Protein AF-A0A1Q7KUA2-F1 (afdb_monomer_lite)

Radius of gyration: 34.04 Å; chains: 1; bounding box: 31×43×123 Å

Structure (mmCIF, N/CA/C/O backbone):
data_AF-A0A1Q7KUA2-F1
#
_entry.id   AF-A0A1Q7KUA2-F1
#
loop_
_atom_site.group_PDB
_atom_site.id
_atom_site.type_symbol
_atom_site.label_atom_id
_atom_site.label_alt_id
_atom_site.label_comp_id
_atom_site.label_asym_id
_atom_site.label_entity_id
_atom_site.label_seq_id
_atom_site.pdbx_PDB_ins_code
_atom_site.Cartn_x
_atom_site.Cartn_y
_atom_site.Cartn_z
_atom_site.occupancy
_atom_site.B_iso_or_equiv
_atom_site.auth_seq_id
_atom_site.auth_comp_id
_atom_site.auth_asym_id
_atom_site.auth_atom_id
_atom_site.pdbx_PDB_model_num
ATOM 1 N N . MET A 1 1 ? -9.555 29.679 -96.462 1.00 32.88 1 MET A N 1
ATOM 2 C CA . MET A 1 1 ? -10.951 29.290 -96.174 1.00 32.88 1 MET A CA 1
ATOM 3 C C . MET A 1 1 ? -10.983 28.761 -94.745 1.00 32.88 1 MET A C 1
ATOM 5 O O . MET A 1 1 ? -10.338 27.755 -94.524 1.00 32.88 1 MET A O 1
ATOM 9 N N . ASN A 1 2 ? -11.616 29.516 -93.827 1.00 30.64 2 ASN A N 1
ATOM 10 C CA . ASN A 1 2 ? -12.028 29.231 -92.429 1.00 30.64 2 ASN A CA 1
ATOM 11 C C . ASN A 1 2 ? -11.059 28.443 -91.508 1.00 30.64 2 ASN A C 1
ATOM 13 O O . ASN A 1 2 ? -10.634 27.355 -91.842 1.00 30.64 2 ASN A O 1
ATOM 17 N N . ARG A 1 3 ? -10.742 28.842 -90.272 1.00 33.19 3 ARG A N 1
ATOM 18 C CA . ARG A 1 3 ? -11.455 29.671 -89.287 1.00 33.19 3 ARG A CA 1
ATOM 19 C C . ARG A 1 3 ? -10.451 30.063 -88.190 1.00 33.19 3 ARG A C 1
ATOM 21 O O . ARG A 1 3 ? -9.680 29.221 -87.743 1.00 33.19 3 ARG A O 1
ATOM 28 N N . VAL A 1 4 ? -10.510 31.311 -87.737 1.00 46.19 4 VAL A N 1
ATOM 29 C CA . VAL A 1 4 ? -9.899 31.763 -86.479 1.00 46.19 4 VAL A CA 1
ATOM 30 C C . VAL A 1 4 ? -10.740 31.220 -85.323 1.00 46.19 4 VAL A C 1
ATOM 32 O O . VAL A 1 4 ? -11.956 31.416 -85.327 1.00 46.19 4 VAL A O 1
ATOM 35 N N . ILE A 1 5 ? -10.114 30.576 -84.335 1.00 44.34 5 ILE A N 1
ATOM 36 C CA . ILE A 1 5 ? -10.684 30.421 -82.993 1.00 44.34 5 ILE A CA 1
ATOM 37 C C . ILE A 1 5 ? -9.627 30.853 -81.977 1.00 44.34 5 ILE A C 1
ATOM 39 O O . ILE A 1 5 ? -8.623 30.184 -81.771 1.00 44.34 5 ILE A O 1
ATOM 43 N N . ASN A 1 6 ? -9.892 32.044 -81.443 1.00 40.44 6 ASN A N 1
ATOM 44 C CA . ASN A 1 6 ? -9.620 32.562 -80.109 1.00 40.44 6 ASN A CA 1
ATOM 45 C C . ASN A 1 6 ? -8.627 31.833 -79.199 1.00 40.44 6 ASN A C 1
ATOM 47 O O . ASN A 1 6 ? -8.836 30.687 -78.817 1.00 40.44 6 ASN A O 1
ATOM 51 N N . GLY A 1 7 ? -7.757 32.658 -78.617 1.00 43.19 7 GLY A N 1
ATOM 52 C CA . GLY A 1 7 ? -7.596 32.653 -77.167 1.00 43.19 7 GLY A CA 1
ATOM 53 C C . GLY A 1 7 ? -6.201 32.275 -76.710 1.00 43.19 7 GLY A C 1
ATOM 54 O O . GLY A 1 7 ? -5.918 31.109 -76.491 1.00 43.19 7 GLY A O 1
ATOM 55 N N . ASN A 1 8 ? -5.360 33.299 -76.569 1.00 43.38 8 ASN A N 1
ATOM 56 C CA . ASN A 1 8 ? -4.251 33.451 -75.626 1.00 43.38 8 ASN A CA 1
ATOM 57 C C . ASN A 1 8 ? -3.787 32.179 -74.898 1.00 43.38 8 ASN A C 1
ATOM 59 O O . ASN A 1 8 ? -4.513 31.678 -74.048 1.00 43.38 8 ASN A O 1
ATOM 63 N N . THR A 1 9 ? -2.535 31.765 -75.115 1.00 38.00 9 THR A N 1
ATOM 64 C CA . THR A 1 9 ? -1.480 31.669 -74.078 1.00 38.00 9 THR A CA 1
ATOM 65 C C . THR A 1 9 ? -0.169 31.306 -74.782 1.00 38.00 9 THR A C 1
ATOM 67 O O . THR A 1 9 ? 0.005 30.185 -75.253 1.00 38.00 9 THR A O 1
ATOM 70 N N . PHE A 1 10 ? 0.748 32.268 -74.901 1.00 38.38 10 PHE A N 1
ATOM 71 C CA . PHE A 1 10 ? 2.125 31.996 -75.315 1.00 38.38 10 PHE A CA 1
ATOM 72 C C . PHE A 1 10 ? 2.897 31.478 -74.096 1.00 38.38 10 PHE A C 1
ATOM 74 O O . PHE A 1 10 ? 2.968 32.144 -73.065 1.00 38.38 10 PHE A O 1
ATOM 81 N N . TYR A 1 11 ? 3.422 30.264 -74.231 1.00 46.38 11 TYR A N 1
ATOM 82 C CA . TYR A 1 11 ? 4.224 29.537 -73.254 1.00 46.38 11 TYR A CA 1
ATOM 83 C C . TYR A 1 11 ? 5.623 30.137 -73.151 1.00 46.38 11 TYR A C 1
ATOM 85 O O . TYR A 1 11 ? 6.283 30.249 -74.179 1.00 46.38 11 TYR A O 1
ATOM 93 N N . LEU A 1 12 ? 6.110 30.426 -71.941 1.00 40.31 12 LEU A N 1
ATOM 94 C CA . LEU A 1 12 ? 7.545 30.546 -71.675 1.00 40.31 12 LEU A CA 1
ATOM 95 C C . LEU A 1 12 ? 7.859 30.147 -70.224 1.00 40.31 12 LEU A C 1
ATOM 97 O O . LEU A 1 12 ? 7.335 30.746 -69.289 1.00 40.31 12 LEU A O 1
ATOM 101 N N . ASN A 1 13 ? 8.781 29.186 -70.105 1.00 39.72 13 ASN A N 1
ATOM 102 C CA . ASN A 1 13 ? 9.446 28.651 -68.908 1.00 39.72 13 ASN A CA 1
ATOM 103 C C . ASN A 1 13 ? 8.565 27.826 -67.955 1.00 39.72 13 ASN A C 1
ATOM 105 O O . ASN A 1 13 ? 7.483 28.236 -67.573 1.00 39.72 13 ASN A O 1
ATOM 109 N N . SER A 1 14 ? 8.961 26.641 -67.507 1.00 47.09 14 SER A N 1
ATOM 110 C CA . SER A 1 14 ? 10.284 26.021 -67.392 1.00 47.09 14 SER A CA 1
ATOM 111 C C . SER A 1 14 ? 10.135 24.500 -67.482 1.00 47.09 14 SER A C 1
ATOM 113 O O . SER A 1 14 ? 9.082 23.961 -67.145 1.00 47.09 14 SER A O 1
ATOM 115 N N . GLU A 1 15 ? 11.190 23.815 -67.907 1.00 53.16 15 GLU A N 1
ATOM 116 C CA . GLU A 1 15 ? 11.318 22.358 -67.857 1.00 53.16 15 GLU A CA 1
ATOM 117 C C . GLU A 1 15 ? 10.855 21.795 -66.501 1.00 53.16 15 GLU A C 1
ATOM 119 O O . GLU A 1 15 ? 11.402 22.138 -65.455 1.00 53.16 15 GLU A O 1
ATOM 124 N N . ILE A 1 16 ? 9.851 20.917 -66.520 1.00 50.53 16 ILE A N 1
ATOM 125 C CA . ILE A 1 16 ? 9.556 20.006 -65.412 1.00 50.53 16 ILE A CA 1
ATOM 126 C C . ILE A 1 16 ? 9.466 18.601 -66.015 1.00 50.53 16 ILE A C 1
ATOM 128 O O . ILE A 1 16 ? 8.478 18.296 -66.690 1.00 50.53 16 ILE A O 1
ATOM 132 N N . PRO A 1 17 ? 10.467 17.730 -65.803 1.00 41.97 17 PRO A N 1
ATOM 133 C CA . PRO A 1 17 ? 10.286 16.300 -65.989 1.00 41.97 17 PRO A CA 1
ATOM 134 C C . PRO A 1 17 ? 9.292 15.782 -64.941 1.00 41.97 17 PRO A C 1
ATOM 136 O O . PRO A 1 17 ? 9.422 16.065 -63.750 1.00 41.97 17 PRO A O 1
ATOM 139 N N . ARG A 1 18 ? 8.285 15.032 -65.397 1.00 55.66 18 ARG A N 1
ATOM 140 C CA . ARG A 1 18 ? 7.414 14.206 -64.553 1.00 55.66 18 ARG A CA 1
ATOM 141 C C . ARG A 1 18 ? 8.141 12.917 -64.178 1.00 55.66 18 ARG A C 1
ATOM 143 O O . ARG A 1 18 ? 8.529 12.202 -65.087 1.00 55.66 18 ARG A O 1
ATOM 150 N N . GLU A 1 19 ? 8.226 12.631 -62.886 1.00 44.75 19 GLU A N 1
ATOM 151 C CA . GLU A 1 19 ? 8.216 11.314 -62.210 1.00 44.75 19 GLU A CA 1
ATOM 152 C C . GLU A 1 19 ? 8.702 11.591 -60.778 1.00 44.75 19 GLU A C 1
ATOM 154 O O . GLU A 1 19 ? 9.658 12.332 -60.591 1.00 44.75 19 GLU A O 1
ATOM 159 N N . SER A 1 20 ? 8.085 11.132 -59.700 1.00 45.88 20 SER A N 1
ATOM 160 C CA . SER A 1 20 ? 7.277 9.938 -59.507 1.00 45.88 20 SER A CA 1
ATOM 161 C C . SER A 1 20 ? 6.376 10.156 -58.288 1.00 45.88 20 SER A C 1
ATOM 163 O O . SER A 1 20 ? 6.837 10.578 -57.222 1.00 45.88 20 SER A O 1
ATOM 165 N N . ASP A 1 21 ? 5.091 9.855 -58.457 1.00 53.44 21 ASP A N 1
ATOM 166 C CA . ASP A 1 21 ? 4.186 9.517 -57.365 1.00 53.44 21 ASP A CA 1
ATOM 167 C C . ASP A 1 21 ? 4.754 8.298 -56.637 1.00 53.44 21 ASP A C 1
ATOM 169 O O . ASP A 1 21 ? 4.452 7.195 -57.043 1.00 53.44 21 ASP A O 1
ATOM 173 N N . ASP A 1 22 ? 5.600 8.469 -55.624 1.00 53.19 22 ASP A N 1
ATOM 174 C CA . ASP A 1 22 ? 6.048 7.370 -54.758 1.00 53.19 22 ASP A CA 1
ATOM 175 C C . ASP A 1 22 ? 6.770 7.952 -53.547 1.00 53.19 22 ASP A C 1
ATOM 177 O O . ASP A 1 22 ? 7.990 8.013 -53.520 1.00 53.19 22 ASP A O 1
ATOM 181 N N . ASN A 1 23 ? 6.030 8.428 -52.547 1.00 49.66 23 ASN A N 1
ATOM 182 C CA . ASN A 1 23 ? 6.505 8.458 -51.158 1.00 49.66 23 ASN A CA 1
ATOM 183 C C . ASN A 1 23 ? 5.301 8.504 -50.217 1.00 49.66 23 ASN A C 1
ATOM 185 O O . ASN A 1 23 ? 5.147 9.384 -49.372 1.00 49.66 23 ASN A O 1
ATOM 189 N N . LEU A 1 24 ? 4.431 7.511 -50.375 1.00 54.00 24 LEU A N 1
ATOM 190 C CA . LEU A 1 24 ? 3.456 7.140 -49.362 1.00 54.00 24 LEU A CA 1
ATOM 191 C C . LEU A 1 24 ? 4.048 5.998 -48.525 1.00 54.00 24 LEU A C 1
ATOM 193 O O . LEU A 1 24 ? 3.412 4.969 -48.340 1.00 54.00 24 LEU A O 1
ATOM 197 N N . ASP A 1 25 ? 5.270 6.164 -47.999 1.00 50.88 25 ASP A N 1
ATOM 198 C CA . ASP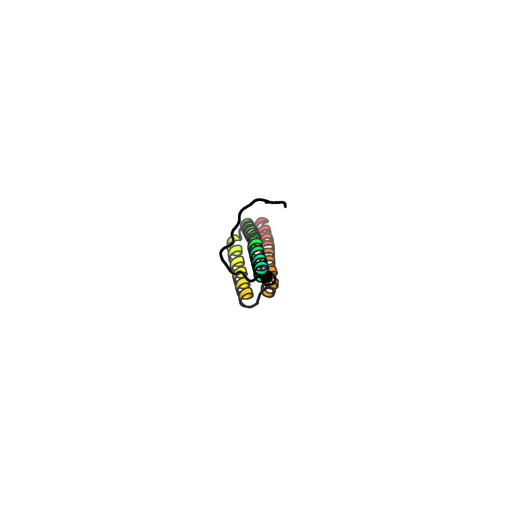 A 1 25 ? 5.760 5.268 -46.946 1.00 50.88 25 ASP A CA 1
ATOM 199 C C . ASP A 1 25 ? 5.325 5.790 -45.569 1.00 50.88 25 ASP A C 1
ATOM 201 O O . ASP A 1 25 ? 6.107 6.239 -44.733 1.00 50.88 25 ASP A O 1
ATOM 205 N N . SER A 1 26 ? 4.014 5.717 -45.339 1.00 47.47 26 SER A N 1
ATOM 206 C CA . SER A 1 26 ? 3.412 5.810 -44.006 1.00 47.47 26 SER A CA 1
ATOM 207 C C . SER A 1 26 ? 3.488 4.465 -43.254 1.00 47.47 26 SER A C 1
ATOM 209 O O . SER A 1 26 ? 2.777 4.273 -42.264 1.00 47.47 26 SER A O 1
ATOM 211 N N . SER A 1 27 ? 4.310 3.502 -43.695 1.00 52.47 27 SER A N 1
ATOM 212 C CA . SER A 1 27 ? 4.363 2.163 -43.089 1.00 52.47 27 SER A CA 1
ATOM 213 C C . SER A 1 27 ? 5.352 2.043 -41.921 1.00 52.47 27 SER A C 1
ATOM 215 O O . SER A 1 27 ? 5.310 1.061 -41.179 1.00 52.47 27 SER A O 1
ATOM 217 N N . ASN A 1 28 ? 6.164 3.075 -41.657 1.00 54.12 28 ASN A N 1
ATOM 218 C CA . ASN A 1 28 ? 7.141 3.073 -40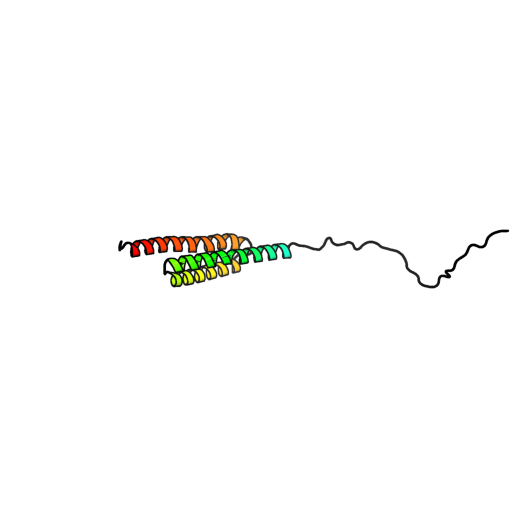.560 1.00 54.12 28 ASN A CA 1
ATOM 219 C C . ASN A 1 28 ? 6.743 3.877 -39.312 1.00 54.12 28 ASN A C 1
ATOM 221 O O . ASN A 1 28 ? 7.586 4.161 -38.458 1.00 54.12 28 ASN A O 1
ATOM 225 N N . MET A 1 29 ? 5.459 4.189 -39.111 1.00 51.34 29 MET A N 1
ATOM 226 C CA . MET A 1 29 ? 5.008 4.714 -37.818 1.00 51.34 29 MET A CA 1
ATOM 227 C C . MET A 1 29 ? 4.807 3.556 -36.835 1.00 51.34 29 MET A C 1
ATOM 229 O O . MET A 1 29 ? 3.696 3.104 -36.587 1.00 51.34 29 MET A O 1
ATOM 233 N N . LYS A 1 30 ? 5.916 3.036 -36.302 1.00 57.69 30 LYS A N 1
ATOM 234 C CA . LYS A 1 30 ? 5.961 1.973 -35.288 1.00 57.69 30 LYS A CA 1
ATOM 235 C C . LYS A 1 30 ? 5.208 2.452 -34.025 1.00 57.69 30 LYS A C 1
ATOM 237 O O . LYS A 1 30 ? 5.783 3.199 -33.238 1.00 57.69 30 LYS A O 1
ATOM 242 N N . PRO A 1 31 ? 3.959 2.028 -33.739 1.00 52.25 31 PRO A N 1
ATOM 243 C CA . PRO A 1 31 ? 3.178 2.572 -32.626 1.00 52.25 31 PRO A CA 1
ATOM 244 C C . PRO A 1 31 ? 3.314 1.700 -31.368 1.00 52.25 31 PRO A C 1
ATOM 246 O O . PRO A 1 31 ? 2.388 1.587 -30.565 1.00 52.25 31 PRO A O 1
ATOM 249 N N . LYS A 1 32 ? 4.450 1.009 -31.197 1.00 56.09 32 LYS A N 1
ATOM 250 C CA . LYS A 1 32 ? 4.640 0.091 -30.062 1.00 56.09 32 LYS A CA 1
ATOM 251 C C . LYS A 1 32 ? 4.971 0.834 -28.763 1.00 56.09 32 LYS A C 1
ATOM 253 O O . LYS A 1 32 ? 4.462 0.442 -27.713 1.00 56.09 32 LYS A O 1
ATOM 258 N N . ASP A 1 33 ? 5.715 1.935 -28.837 1.00 59.75 33 ASP A N 1
ATOM 259 C CA . ASP A 1 33 ? 6.186 2.651 -27.643 1.00 59.75 33 ASP A CA 1
ATOM 260 C C . ASP A 1 33 ? 5.109 3.549 -27.019 1.00 59.75 33 ASP A C 1
ATOM 262 O O . ASP A 1 33 ? 4.973 3.610 -25.793 1.00 59.75 33 ASP A O 1
ATOM 266 N N . SER A 1 34 ? 4.266 4.185 -27.840 1.00 61.47 34 SER A N 1
ATOM 267 C CA . SER A 1 34 ? 3.161 5.023 -27.352 1.00 61.47 34 SER A CA 1
ATOM 268 C C . SER A 1 34 ? 2.107 4.196 -26.614 1.00 61.47 34 SER A C 1
ATOM 270 O O . SER A 1 34 ? 1.657 4.578 -25.533 1.00 61.47 34 SER A O 1
ATOM 272 N N . LYS A 1 35 ? 1.772 3.012 -27.141 1.00 62.56 35 LYS A N 1
ATOM 273 C CA . LYS A 1 35 ? 0.794 2.103 -26.531 1.00 62.56 35 LYS A CA 1
ATOM 274 C C . LYS A 1 35 ? 1.297 1.533 -25.203 1.00 62.56 35 LYS A C 1
ATOM 276 O O . LYS A 1 35 ? 0.534 1.451 -24.244 1.00 62.56 35 LYS A O 1
ATOM 281 N N . GLN A 1 36 ? 2.581 1.180 -25.119 1.00 64.81 36 GLN A N 1
ATOM 282 C CA . GLN A 1 36 ? 3.182 0.681 -23.881 1.00 64.81 36 GLN A CA 1
ATOM 283 C C . GLN A 1 36 ? 3.270 1.771 -22.804 1.00 64.81 36 GLN A C 1
ATOM 285 O O . GLN A 1 36 ? 2.977 1.506 -21.639 1.00 64.81 36 GLN A O 1
ATOM 290 N N . THR A 1 37 ? 3.624 2.997 -23.191 1.00 69.00 37 THR A N 1
ATOM 291 C CA . THR A 1 37 ? 3.691 4.146 -22.275 1.00 69.00 37 THR A CA 1
ATOM 292 C C . THR A 1 37 ? 2.304 4.502 -21.741 1.00 69.00 37 THR A C 1
ATOM 294 O O . THR A 1 37 ? 2.130 4.663 -20.538 1.00 69.00 37 THR A O 1
ATOM 297 N N . PHE A 1 38 ? 1.288 4.503 -22.606 1.00 73.81 38 PHE A N 1
ATOM 298 C CA . PHE A 1 38 ? -0.099 4.759 -22.224 1.00 73.81 38 PHE A CA 1
ATOM 299 C C . PHE A 1 38 ? -0.640 3.736 -21.213 1.00 73.81 38 PHE A C 1
ATOM 301 O O . PHE A 1 38 ? -1.216 4.119 -20.196 1.00 73.81 38 PHE A O 1
ATOM 308 N N 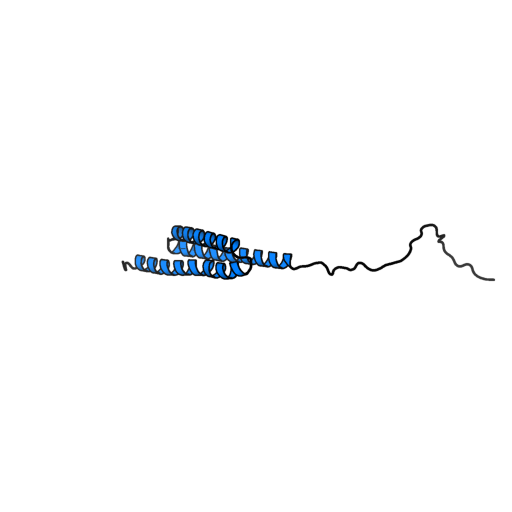. LEU A 1 39 ? -0.393 2.439 -21.441 1.00 71.50 39 LEU A N 1
ATOM 309 C CA . LEU A 1 39 ? -0.801 1.378 -20.512 1.00 71.50 39 LEU A CA 1
ATOM 310 C C . LEU A 1 39 ? -0.095 1.491 -19.153 1.00 71.50 39 LEU A C 1
ATOM 312 O O . LEU A 1 39 ? -0.723 1.278 -18.117 1.00 71.50 39 LEU A O 1
ATOM 316 N N . ARG A 1 40 ? 1.194 1.858 -19.136 1.00 68.88 40 ARG A N 1
ATOM 317 C CA . ARG A 1 40 ? 1.935 2.105 -17.887 1.00 68.88 40 ARG A CA 1
ATOM 318 C C . ARG A 1 40 ? 1.347 3.283 -17.111 1.00 68.88 40 ARG A C 1
ATOM 320 O O . ARG A 1 40 ? 1.106 3.150 -15.916 1.00 68.88 40 ARG A O 1
ATOM 327 N N . THR A 1 41 ? 1.064 4.400 -17.781 1.00 72.44 41 THR A N 1
ATOM 328 C CA . THR A 1 41 ? 0.481 5.592 -17.146 1.00 72.44 41 THR A CA 1
ATOM 329 C C . THR A 1 41 ? -0.915 5.322 -16.588 1.00 72.44 41 THR A C 1
ATOM 331 O O . THR A 1 41 ? -1.194 5.699 -15.453 1.00 72.44 41 THR A O 1
ATOM 334 N N . GLN A 1 42 ? -1.780 4.630 -17.337 1.00 73.69 42 GLN A N 1
ATOM 335 C CA . GLN A 1 42 ? -3.113 4.256 -16.854 1.00 73.69 42 GLN A CA 1
ATOM 336 C C . GLN A 1 42 ? -3.054 3.359 -15.619 1.00 73.69 42 GLN A C 1
ATOM 338 O O . GLN A 1 42 ? -3.821 3.559 -14.681 1.00 73.69 42 GLN A O 1
ATOM 343 N N . LEU A 1 43 ? -2.130 2.398 -15.602 1.00 71.25 43 LEU A N 1
ATOM 344 C CA . LEU A 1 43 ? -1.963 1.494 -14.472 1.00 71.25 43 LEU A CA 1
ATOM 345 C C . LEU A 1 43 ? -1.488 2.240 -13.220 1.00 71.25 43 LEU A C 1
ATOM 347 O O . LEU A 1 43 ? -2.038 2.022 -12.150 1.00 71.25 43 LEU A O 1
ATOM 351 N N . ILE A 1 44 ? -0.534 3.167 -13.356 1.00 70.62 44 ILE A N 1
ATOM 352 C CA . ILE A 1 44 ? -0.073 4.015 -12.243 1.00 70.62 44 ILE A CA 1
ATOM 353 C C . ILE A 1 44 ? -1.227 4.873 -11.702 1.00 70.62 44 ILE A C 1
ATOM 355 O O . ILE A 1 44 ? -1.449 4.923 -10.493 1.00 70.62 44 ILE A O 1
ATOM 359 N N . LEU A 1 45 ? -2.006 5.499 -12.590 1.00 71.50 45 LEU A N 1
ATOM 360 C CA . LEU A 1 45 ? -3.176 6.297 -12.209 1.00 71.50 45 LEU A CA 1
ATOM 361 C C . LEU A 1 45 ? -4.251 5.456 -11.504 1.00 71.50 45 LEU A C 1
ATOM 363 O O . LEU A 1 45 ? -4.882 5.937 -10.565 1.00 71.50 45 LEU A O 1
ATOM 367 N N . ALA A 1 46 ? -4.435 4.198 -11.910 1.00 72.06 46 ALA A N 1
ATOM 368 C CA . ALA A 1 46 ? -5.405 3.285 -11.308 1.00 72.06 46 ALA A CA 1
ATOM 369 C C . ALA A 1 46 ? -5.036 2.842 -9.881 1.00 72.06 46 ALA A C 1
ATOM 371 O O . ALA A 1 46 ? -5.915 2.403 -9.142 1.00 72.06 46 ALA A O 1
ATOM 372 N N . ILE A 1 47 ? -3.771 2.982 -9.469 1.00 71.25 47 ILE A N 1
ATOM 373 C CA . ILE A 1 47 ? -3.320 2.616 -8.119 1.00 71.25 47 ILE A CA 1
ATOM 374 C C . ILE A 1 47 ? -3.640 3.732 -7.097 1.00 71.25 47 ILE A C 1
ATOM 376 O O . ILE A 1 47 ? -3.829 3.456 -5.909 1.00 71.25 47 ILE A O 1
ATOM 380 N N . ILE A 1 48 ? -3.784 4.990 -7.530 1.00 75.81 48 ILE A N 1
ATOM 381 C CA . ILE A 1 48 ? -4.062 6.131 -6.635 1.00 75.81 48 ILE A CA 1
ATOM 382 C C . ILE A 1 48 ? -5.381 5.959 -5.849 1.00 75.81 48 ILE A C 1
ATOM 384 O O . ILE A 1 48 ? -5.356 6.122 -4.625 1.00 75.81 48 ILE A O 1
ATOM 388 N N . PRO A 1 49 ? -6.520 5.578 -6.472 1.00 75.31 49 PRO A N 1
ATOM 389 C CA . PRO A 1 49 ? -7.755 5.307 -5.734 1.00 75.31 49 PRO A CA 1
ATOM 390 C C . PRO A 1 49 ? -7.580 4.253 -4.637 1.00 75.31 49 PRO A C 1
ATOM 392 O O . PRO A 1 49 ? -8.119 4.409 -3.541 1.00 75.31 49 PRO A O 1
ATOM 395 N N . THR A 1 50 ? -6.789 3.207 -4.893 1.00 77.19 50 THR A N 1
ATOM 396 C CA . THR A 1 50 ? -6.516 2.159 -3.902 1.00 77.19 50 THR A CA 1
ATOM 397 C C . THR A 1 50 ? -5.804 2.704 -2.667 1.00 77.19 50 THR A C 1
ATOM 399 O O . THR A 1 50 ? -6.260 2.423 -1.560 1.00 77.19 50 THR A O 1
ATOM 402 N N . PHE A 1 51 ? -4.784 3.552 -2.818 1.00 73.88 51 PHE A N 1
ATOM 403 C CA . PHE A 1 51 ? -4.111 4.183 -1.674 1.00 73.88 51 PHE A CA 1
ATOM 404 C C . PHE A 1 51 ? -5.063 5.050 -0.841 1.00 73.88 51 PHE A C 1
ATOM 406 O O . PHE A 1 51 ? -5.1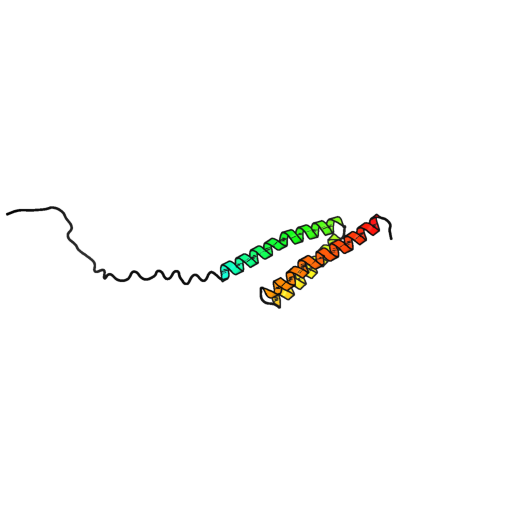40 4.906 0.377 1.00 73.88 51 PHE A O 1
ATOM 413 N N . ILE A 1 52 ? -5.887 5.883 -1.486 1.00 79.31 52 ILE A N 1
ATOM 414 C CA . ILE A 1 52 ? -6.854 6.735 -0.771 1.00 79.31 52 ILE A CA 1
ATOM 415 C C . ILE A 1 52 ? -7.831 5.877 0.047 1.00 79.31 52 ILE A C 1
ATOM 417 O O . ILE A 1 52 ? -8.087 6.162 1.219 1.00 79.31 52 ILE A O 1
ATOM 421 N N . THR A 1 53 ? -8.352 4.794 -0.539 1.00 80.06 53 THR A N 1
ATOM 422 C CA . THR A 1 53 ? -9.263 3.890 0.182 1.00 80.06 53 THR A CA 1
ATOM 423 C C . THR A 1 53 ? -8.591 3.187 1.365 1.00 80.06 53 THR A C 1
ATOM 425 O O . THR A 1 53 ? -9.225 3.022 2.411 1.00 80.06 53 THR A O 1
ATOM 428 N N . GLN A 1 54 ? -7.311 2.821 1.244 1.00 76.62 54 GLN A N 1
ATOM 429 C CA . GLN A 1 54 ? -6.537 2.199 2.320 1.00 76.62 54 GLN A CA 1
ATOM 430 C C . GLN A 1 54 ? -6.290 3.183 3.471 1.00 76.62 54 GLN A C 1
ATOM 432 O O . GLN A 1 54 ? -6.563 2.847 4.625 1.00 76.62 54 GLN A O 1
ATOM 437 N N . ILE A 1 55 ? -5.900 4.425 3.170 1.00 78.94 55 ILE A N 1
ATOM 438 C CA . ILE A 1 55 ? -5.709 5.486 4.170 1.00 78.94 55 ILE A CA 1
ATOM 439 C C . ILE A 1 55 ? -6.997 5.739 4.963 1.00 78.94 55 ILE A C 1
ATOM 441 O O . ILE A 1 55 ? -6.967 5.793 6.196 1.00 78.94 55 ILE A O 1
ATOM 445 N N . ILE A 1 56 ? -8.147 5.833 4.286 1.00 81.81 56 ILE A N 1
ATOM 446 C CA . ILE A 1 56 ? -9.450 6.012 4.949 1.00 81.81 56 ILE A CA 1
ATOM 447 C C . ILE A 1 56 ? -9.771 4.811 5.852 1.00 81.81 56 ILE A C 1
ATOM 449 O O . ILE A 1 56 ? -10.247 4.986 6.979 1.00 81.81 56 ILE A O 1
ATOM 453 N N . ALA A 1 57 ? -9.485 3.587 5.398 1.00 80.88 57 ALA A N 1
ATOM 454 C CA . ALA A 1 57 ? -9.685 2.391 6.208 1.00 80.88 57 ALA A CA 1
ATOM 455 C C . ALA A 1 57 ? -8.821 2.422 7.477 1.00 80.88 57 ALA A C 1
ATOM 457 O O . ALA A 1 57 ? -9.346 2.187 8.566 1.00 80.88 57 ALA A O 1
ATOM 458 N N . PHE A 1 58 ? -7.537 2.783 7.368 1.00 81.81 58 PHE A N 1
ATOM 459 C CA . PHE A 1 58 ? -6.626 2.901 8.510 1.00 81.81 58 PHE A CA 1
ATOM 460 C C . PHE A 1 58 ? -6.999 4.039 9.469 1.00 81.81 58 PHE A C 1
ATOM 462 O O . PHE A 1 58 ? -6.852 3.882 10.687 1.00 81.81 58 PHE A O 1
ATOM 469 N N . TYR A 1 59 ? -7.528 5.150 8.948 1.00 83.44 59 TYR A N 1
ATOM 470 C CA . TYR A 1 59 ? -8.084 6.234 9.759 1.00 83.44 59 TYR A CA 1
ATOM 471 C C . TYR A 1 59 ? -9.232 5.733 10.641 1.00 83.44 59 TYR A C 1
ATOM 473 O O . TYR A 1 59 ? -9.235 5.963 11.852 1.00 83.44 59 TYR A O 1
ATOM 481 N N . ARG A 1 60 ? -10.167 4.968 10.058 1.00 78.62 60 ARG A N 1
ATOM 482 C CA . ARG A 1 60 ? -11.356 4.459 10.760 1.00 78.62 60 ARG A CA 1
ATOM 483 C C . ARG A 1 60 ? -11.014 3.584 11.969 1.00 78.62 60 ARG A C 1
ATOM 485 O O . ARG A 1 60 ? -11.707 3.645 12.979 1.00 78.62 60 ARG A O 1
ATOM 492 N N . ILE A 1 61 ? -9.942 2.798 11.884 1.00 83.62 61 ILE A N 1
ATOM 493 C CA . ILE A 1 61 ? -9.481 1.893 12.954 1.00 83.62 61 ILE A CA 1
ATOM 494 C C . ILE A 1 61 ? -8.412 2.514 13.866 1.00 83.62 61 ILE A C 1
ATOM 496 O O . ILE A 1 61 ? -7.786 1.802 14.648 1.00 83.62 61 ILE A O 1
ATOM 500 N N . ARG A 1 62 ? -8.171 3.833 13.769 1.00 81.81 62 ARG A N 1
ATOM 501 C CA . ARG A 1 62 ? -7.154 4.575 14.545 1.00 81.81 62 ARG A CA 1
ATOM 502 C C . ARG A 1 62 ? -5.729 4.000 14.442 1.00 81.81 62 ARG A C 1
ATOM 504 O O . ARG A 1 62 ? -4.908 4.217 15.328 1.00 81.81 62 ARG A O 1
ATOM 511 N N . LYS A 1 63 ? -5.402 3.297 13.353 1.00 84.19 63 LYS A N 1
ATOM 512 C CA . LYS A 1 63 ? -4.059 2.744 13.074 1.00 84.19 63 LYS A CA 1
ATOM 513 C C . LYS A 1 63 ? -3.375 3.482 11.917 1.00 84.19 63 LYS A C 1
ATOM 515 O O . LYS A 1 63 ? -2.529 2.911 11.241 1.00 84.19 63 LYS A O 1
ATOM 520 N N . LEU A 1 64 ? -3.724 4.751 11.697 1.00 82.44 64 LEU A N 1
ATOM 521 C CA . LEU A 1 64 ? -3.241 5.550 10.565 1.00 82.44 64 LEU A CA 1
ATOM 522 C C . LEU A 1 64 ? -1.708 5.639 10.501 1.00 82.44 64 LEU A C 1
ATOM 524 O O . LEU A 1 64 ? -1.147 5.423 9.436 1.00 82.44 64 LEU A O 1
ATOM 528 N N . ALA A 1 65 ? -1.027 5.855 11.632 1.00 82.44 65 ALA A N 1
ATOM 529 C CA . ALA A 1 65 ? 0.440 5.873 11.671 1.00 82.44 65 ALA A CA 1
ATOM 530 C C . ALA A 1 65 ? 1.049 4.535 11.208 1.00 82.44 65 ALA A C 1
ATOM 532 O O . ALA A 1 65 ? 1.954 4.514 10.377 1.00 82.44 65 ALA A O 1
ATOM 533 N N . ASN A 1 66 ? 0.500 3.411 11.680 1.00 82.50 66 ASN A N 1
ATOM 534 C CA . ASN A 1 66 ? 0.952 2.082 11.266 1.00 82.50 66 ASN A CA 1
ATOM 535 C C . ASN A 1 66 ? 0.615 1.799 9.795 1.00 82.50 66 ASN A C 1
ATOM 537 O O . ASN A 1 66 ? 1.389 1.130 9.121 1.00 82.50 66 ASN A O 1
ATOM 541 N N . GLY A 1 67 ? -0.516 2.312 9.304 1.00 83.44 67 GLY A N 1
ATOM 542 C CA . GLY A 1 67 ? -0.902 2.249 7.895 1.00 83.44 67 GLY A CA 1
ATOM 543 C C . GLY A 1 67 ? 0.081 2.991 6.990 1.00 83.44 67 GLY A C 1
ATOM 544 O O . GLY A 1 67 ? 0.543 2.419 6.012 1.00 83.44 67 GLY A O 1
ATOM 545 N N . ILE A 1 68 ? 0.486 4.211 7.361 1.00 84.69 68 ILE A N 1
ATOM 546 C CA . ILE A 1 68 ? 1.483 4.995 6.608 1.00 84.69 68 ILE A CA 1
ATOM 547 C C . ILE A 1 68 ? 2.832 4.269 6.556 1.00 84.69 68 ILE A C 1
ATOM 549 O O . ILE A 1 68 ? 3.446 4.185 5.496 1.00 84.69 68 ILE A O 1
ATOM 553 N N . ILE A 1 69 ? 3.291 3.716 7.683 1.00 87.69 69 ILE A N 1
ATOM 554 C CA . ILE A 1 69 ? 4.541 2.939 7.726 1.00 87.69 69 ILE A CA 1
ATOM 555 C C . ILE A 1 69 ? 4.437 1.708 6.816 1.00 87.69 69 ILE A C 1
ATOM 557 O O . ILE A 1 69 ? 5.374 1.405 6.081 1.00 87.69 69 ILE A O 1
ATOM 561 N N . LEU A 1 70 ? 3.295 1.013 6.841 1.00 87.88 70 LEU A N 1
ATOM 562 C CA . LEU A 1 70 ? 3.043 -0.141 5.982 1.00 87.88 70 LEU A CA 1
ATOM 563 C C . LEU A 1 70 ? 3.103 0.244 4.496 1.00 87.88 70 LEU A C 1
ATOM 565 O O . LEU A 1 70 ? 3.764 -0.444 3.723 1.00 87.88 7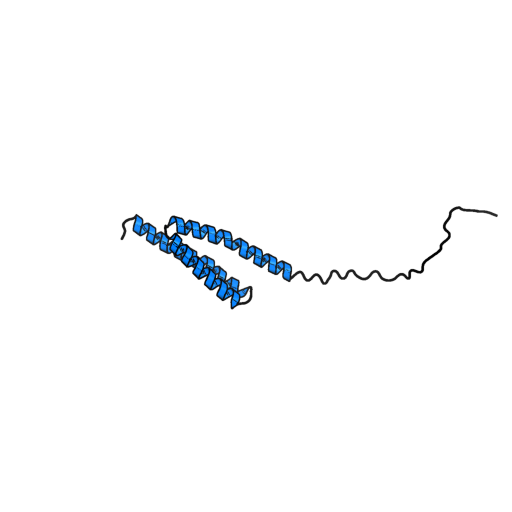0 LEU A O 1
ATOM 569 N N . GLU A 1 71 ? 2.459 1.344 4.102 1.00 84.88 71 GLU A N 1
ATOM 570 C CA . GLU A 1 71 ? 2.492 1.832 2.719 1.00 84.88 71 GLU A CA 1
ATOM 571 C C . GLU A 1 71 ? 3.903 2.233 2.278 1.00 84.88 71 GLU A C 1
ATOM 573 O O . GLU A 1 71 ? 4.311 1.872 1.178 1.00 84.88 71 GLU A O 1
ATOM 578 N N . LEU A 1 72 ? 4.686 2.885 3.143 1.00 87.69 72 LEU A N 1
ATOM 579 C CA . LEU A 1 72 ? 6.097 3.200 2.881 1.00 87.69 72 LEU A CA 1
ATOM 580 C C . LEU A 1 72 ? 6.935 1.943 2.617 1.00 87.69 72 LEU A C 1
ATOM 582 O O . LEU A 1 72 ? 7.741 1.921 1.687 1.00 87.69 72 LEU A O 1
ATOM 586 N N . ILE A 1 73 ? 6.730 0.882 3.404 1.00 89.50 73 ILE A N 1
ATOM 587 C CA . ILE A 1 73 ? 7.424 -0.401 3.217 1.00 89.50 73 ILE A CA 1
ATOM 588 C C . ILE A 1 73 ? 7.021 -1.036 1.885 1.00 89.50 73 ILE A C 1
ATOM 590 O O . ILE A 1 73 ? 7.881 -1.480 1.127 1.00 89.50 73 ILE A O 1
ATOM 594 N N . ILE A 1 74 ? 5.722 -1.067 1.585 1.00 88.69 74 ILE A N 1
ATOM 595 C CA . ILE A 1 74 ? 5.193 -1.635 0.342 1.00 88.69 74 ILE A CA 1
ATOM 596 C C . ILE A 1 74 ? 5.724 -0.871 -0.870 1.00 88.69 74 ILE A C 1
ATOM 598 O O . ILE A 1 74 ? 6.161 -1.495 -1.833 1.00 88.69 74 ILE A O 1
ATOM 602 N N . PHE A 1 75 ? 5.736 0.460 -0.804 1.00 85.75 75 PHE A N 1
ATOM 603 C CA . PHE A 1 75 ? 6.292 1.310 -1.848 1.00 85.75 75 PHE A CA 1
ATOM 604 C C . PHE A 1 75 ? 7.789 1.046 -2.049 1.00 85.75 75 PHE A C 1
ATOM 606 O O . PHE A 1 75 ? 8.247 0.919 -3.181 1.00 85.75 75 PHE A O 1
ATOM 613 N N . GLY A 1 76 ? 8.550 0.885 -0.961 1.00 87.94 76 GLY A N 1
ATOM 614 C CA . GLY A 1 76 ? 9.961 0.505 -1.032 1.00 87.94 76 GLY A CA 1
ATOM 615 C C . GLY A 1 76 ? 10.177 -0.850 -1.713 1.00 87.94 76 GLY A C 1
ATOM 616 O O . GLY A 1 76 ? 11.029 -0.967 -2.592 1.00 87.94 76 GLY A O 1
ATOM 617 N N . ILE A 1 77 ? 9.382 -1.862 -1.354 1.00 88.00 77 ILE A N 1
ATOM 618 C CA . ILE A 1 77 ? 9.443 -3.197 -1.970 1.00 88.00 77 ILE A CA 1
ATOM 619 C C . ILE A 1 77 ? 9.093 -3.127 -3.461 1.00 88.00 77 ILE A C 1
ATOM 621 O O . ILE A 1 77 ? 9.805 -3.707 -4.277 1.00 88.00 77 ILE A O 1
ATOM 625 N N . ASP A 1 78 ? 8.036 -2.402 -3.826 1.00 85.00 78 ASP A N 1
ATOM 626 C CA . ASP A 1 78 ? 7.631 -2.203 -5.220 1.00 85.00 78 ASP A CA 1
ATOM 627 C C . ASP A 1 78 ? 8.757 -1.562 -6.048 1.00 85.00 78 ASP A C 1
ATOM 629 O O . ASP A 1 78 ? 9.118 -2.063 -7.113 1.00 85.00 78 ASP A O 1
ATOM 633 N N . LEU A 1 79 ? 9.407 -0.528 -5.511 1.00 85.25 79 LEU A N 1
ATOM 634 C CA . LEU A 1 79 ? 10.528 0.147 -6.167 1.00 85.25 79 LEU A CA 1
ATOM 635 C C . LEU A 1 79 ? 11.710 -0.813 -6.392 1.00 85.25 79 LEU A C 1
ATOM 637 O O . LEU A 1 79 ? 12.271 -0.860 -7.488 1.00 85.25 79 LEU A O 1
ATOM 641 N N . ILE A 1 80 ? 12.044 -1.647 -5.401 1.00 87.94 80 ILE A N 1
ATOM 642 C CA . ILE A 1 80 ? 13.086 -2.681 -5.531 1.00 87.94 80 ILE A CA 1
ATOM 643 C C . ILE A 1 80 ? 12.716 -3.704 -6.614 1.00 87.94 80 ILE A C 1
ATOM 645 O O . ILE A 1 80 ? 13.568 -4.075 -7.427 1.00 87.94 80 ILE A O 1
ATOM 649 N N . ILE A 1 81 ? 11.458 -4.150 -6.655 1.00 86.06 81 ILE A N 1
ATOM 650 C CA . ILE A 1 81 ? 10.966 -5.113 -7.649 1.00 86.06 81 ILE A CA 1
ATOM 651 C C . ILE A 1 81 ? 11.045 -4.516 -9.056 1.00 86.06 81 ILE A C 1
ATOM 653 O O . ILE A 1 81 ? 11.530 -5.184 -9.968 1.00 86.06 81 ILE A O 1
ATOM 657 N N . GLN A 1 82 ? 10.621 -3.265 -9.239 1.00 79.62 82 GLN A N 1
ATOM 658 C CA . GLN A 1 82 ? 10.658 -2.591 -10.538 1.00 79.62 82 GLN A CA 1
ATOM 659 C C . GLN A 1 82 ? 12.088 -2.296 -11.016 1.00 79.62 82 GLN A C 1
ATOM 661 O O . GLN A 1 82 ? 12.349 -2.368 -12.217 1.00 79.62 82 GLN A O 1
ATOM 666 N N . LEU A 1 83 ? 13.025 -2.012 -10.102 1.00 84.31 83 LEU A N 1
ATOM 667 C CA . LEU A 1 83 ? 14.450 -1.874 -10.430 1.00 84.31 83 LEU A CA 1
ATOM 668 C C . LEU A 1 83 ? 15.094 -3.216 -10.801 1.00 84.31 83 LEU A C 1
ATOM 670 O O . LEU A 1 83 ? 15.958 -3.265 -11.674 1.00 84.31 83 LEU A O 1
ATOM 674 N N . SER A 1 84 ? 14.677 -4.301 -10.147 1.00 87.19 84 SER A N 1
ATOM 675 C CA . SER A 1 84 ? 15.287 -5.626 -10.318 1.00 87.19 84 SER A CA 1
ATOM 676 C C . SER A 1 84 ? 14.705 -6.407 -11.498 1.00 87.19 84 SER A C 1
ATOM 678 O O . SER A 1 84 ? 15.405 -7.203 -12.123 1.00 87.19 84 SER A O 1
ATOM 680 N N . ILE A 1 85 ? 13.422 -6.211 -11.811 1.00 85.31 85 ILE A N 1
ATOM 681 C CA . ILE A 1 85 ? 12.679 -7.024 -12.776 1.00 85.31 85 ILE A CA 1
ATOM 682 C C . ILE A 1 85 ? 12.076 -6.126 -13.855 1.00 85.31 85 ILE A C 1
ATOM 684 O O . ILE A 1 85 ? 11.254 -5.250 -13.588 1.00 85.31 85 ILE A O 1
ATOM 688 N N . LYS A 1 86 ? 12.433 -6.393 -15.117 1.00 82.31 86 LYS A N 1
ATOM 689 C CA . LYS A 1 86 ? 11.896 -5.655 -16.267 1.00 82.31 86 LYS A CA 1
ATOM 690 C C . LYS A 1 86 ? 10.380 -5.839 -16.400 1.00 82.31 86 LYS A C 1
ATOM 692 O O . LYS A 1 86 ? 9.820 -6.913 -16.164 1.00 82.31 86 LYS A O 1
ATOM 697 N N . TRP A 1 87 ? 9.718 -4.779 -16.853 1.00 72.31 87 TRP A N 1
ATOM 698 C CA . TRP A 1 87 ? 8.294 -4.791 -17.184 1.00 72.31 87 TRP A CA 1
ATOM 699 C C . TRP A 1 87 ? 7.975 -5.846 -18.267 1.00 72.31 87 TRP A C 1
ATOM 701 O O . TRP A 1 87 ? 8.745 -5.948 -19.226 1.00 72.31 87 TRP A O 1
ATOM 711 N N . PRO A 1 88 ? 6.850 -6.593 -18.183 1.00 78.81 88 PRO A N 1
ATOM 712 C CA . PRO A 1 88 ? 5.744 -6.487 -17.216 1.00 78.81 88 PRO A CA 1
ATOM 713 C C . PRO A 1 88 ? 5.866 -7.398 -15.985 1.00 78.81 88 PRO A C 1
ATOM 715 O O . PRO A 1 88 ? 5.040 -7.298 -15.081 1.00 78.81 88 PRO A O 1
ATOM 718 N N . PHE A 1 89 ? 6.868 -8.276 -15.924 1.00 83.25 89 PHE A N 1
ATOM 719 C CA . PHE A 1 89 ? 6.956 -9.312 -14.888 1.00 83.25 89 PHE A CA 1
ATOM 720 C C . PHE A 1 89 ? 7.065 -8.735 -13.471 1.00 83.25 89 PHE A C 1
ATOM 722 O O . PHE A 1 89 ? 6.429 -9.256 -12.558 1.00 83.25 89 PHE A O 1
ATOM 729 N N . GLY A 1 90 ? 7.776 -7.614 -13.300 1.00 80.19 90 GLY A N 1
ATOM 730 C CA . GLY A 1 90 ? 7.838 -6.910 -12.015 1.00 80.19 90 GLY A CA 1
ATOM 731 C C . GLY A 1 90 ? 6.458 -6.471 -11.510 1.00 80.19 90 GLY A C 1
ATOM 732 O O . GLY A 1 90 ? 6.145 -6.663 -10.341 1.00 80.19 90 GLY A O 1
ATOM 733 N N . MET A 1 91 ? 5.579 -5.998 -12.403 1.00 80.62 91 MET A N 1
ATOM 734 C CA . MET A 1 91 ? 4.222 -5.561 -12.034 1.00 80.62 91 MET A CA 1
ATOM 735 C C . MET A 1 91 ? 3.314 -6.721 -11.634 1.00 80.62 91 MET A C 1
ATOM 737 O O . MET A 1 91 ? 2.485 -6.565 -10.742 1.00 80.62 91 MET A O 1
ATOM 741 N N . VAL A 1 92 ? 3.469 -7.888 -12.266 1.00 85.62 92 VAL A N 1
ATOM 742 C CA . VAL A 1 92 ? 2.685 -9.087 -11.923 1.00 85.62 92 VAL A CA 1
ATOM 743 C C . VAL A 1 92 ? 2.954 -9.528 -10.483 1.00 85.62 92 VAL A C 1
ATOM 745 O O . VAL A 1 92 ? 2.058 -10.053 -9.832 1.00 85.62 92 VAL A O 1
ATOM 748 N N . ILE A 1 93 ? 4.164 -9.286 -9.976 1.00 83.69 93 ILE A N 1
ATOM 749 C CA . ILE A 1 93 ? 4.554 -9.609 -8.600 1.00 83.69 93 ILE A CA 1
ATOM 750 C C . ILE A 1 93 ? 4.211 -8.455 -7.653 1.00 83.69 93 ILE A C 1
ATOM 752 O O . ILE A 1 93 ? 3.686 -8.685 -6.565 1.00 83.69 93 ILE A O 1
ATOM 756 N N . ALA A 1 94 ? 4.468 -7.216 -8.068 1.00 82.75 94 ALA A N 1
ATOM 757 C CA . ALA A 1 94 ? 4.229 -6.044 -7.240 1.00 82.75 94 ALA A CA 1
ATOM 758 C C . ALA A 1 94 ? 2.740 -5.823 -6.939 1.00 82.75 94 ALA A C 1
ATOM 760 O O . ALA A 1 94 ? 2.388 -5.578 -5.790 1.00 82.75 94 ALA A O 1
ATOM 761 N N . LEU A 1 95 ? 1.849 -5.965 -7.928 1.00 82.75 95 LEU A N 1
ATOM 762 C CA . LEU A 1 95 ? 0.416 -5.682 -7.760 1.00 82.75 95 LEU A CA 1
ATOM 763 C C . LEU A 1 95 ? -0.271 -6.537 -6.674 1.00 82.75 95 LEU A C 1
ATOM 765 O O . LEU A 1 95 ? -0.969 -5.978 -5.824 1.00 82.75 95 LEU A O 1
ATOM 769 N N . PRO A 1 96 ? -0.091 -7.872 -6.631 1.00 85.31 96 PRO A N 1
ATOM 770 C CA . PRO A 1 96 ? -0.621 -8.682 -5.539 1.00 85.31 96 PRO A CA 1
ATOM 771 C C . PRO A 1 96 ? -0.089 -8.267 -4.167 1.00 85.31 96 PRO A C 1
ATOM 773 O O . PRO A 1 96 ? -0.825 -8.342 -3.187 1.00 85.31 96 PRO A O 1
ATOM 776 N N . ILE A 1 97 ? 1.165 -7.815 -4.084 1.00 85.81 97 ILE A N 1
ATOM 777 C CA . ILE A 1 97 ? 1.776 -7.367 -2.827 1.00 85.81 97 ILE A CA 1
ATOM 778 C C . ILE A 1 97 ? 1.163 -6.032 -2.395 1.00 85.81 97 ILE A C 1
ATOM 780 O O . ILE A 1 97 ? 0.730 -5.903 -1.248 1.00 85.81 97 ILE A O 1
ATOM 784 N N . THR A 1 98 ? 1.065 -5.066 -3.313 1.00 82.50 98 THR A N 1
ATOM 785 C CA . THR A 1 98 ? 0.555 -3.721 -3.020 1.00 82.50 98 THR A CA 1
ATOM 786 C C . THR A 1 98 ? -0.926 -3.700 -2.653 1.00 82.50 98 THR A C 1
ATOM 788 O O . THR A 1 98 ? -1.355 -2.822 -1.911 1.00 82.50 98 THR A O 1
ATOM 791 N N . ILE A 1 99 ? -1.715 -4.683 -3.094 1.00 83.75 99 ILE A N 1
ATOM 792 C CA . ILE A 1 99 ? -3.133 -4.806 -2.720 1.00 83.75 99 ILE A CA 1
ATOM 793 C C . ILE A 1 99 ? -3.322 -5.794 -1.562 1.00 83.75 99 ILE A C 1
ATOM 795 O O . ILE A 1 99 ? -4.058 -5.520 -0.612 1.00 83.75 99 ILE A O 1
ATOM 799 N N . GLY A 1 100 ? -2.667 -6.953 -1.617 1.00 86.31 100 GLY A N 1
ATOM 800 C CA . GLY A 1 100 ? -2.880 -8.048 -0.674 1.00 86.31 100 GLY A CA 1
ATOM 801 C C . GLY A 1 100 ? -2.400 -7.727 0.738 1.00 86.31 100 GLY A C 1
ATOM 802 O O . GLY A 1 100 ? -3.117 -7.999 1.706 1.00 86.31 100 GLY A O 1
ATOM 803 N N . VAL A 1 101 ? -1.220 -7.109 0.868 1.00 86.94 101 VAL A N 1
ATOM 804 C CA . VAL A 1 101 ? -0.639 -6.794 2.181 1.00 86.94 101 VAL A CA 1
ATOM 805 C C . VAL A 1 101 ? -1.494 -5.766 2.937 1.00 86.94 101 VAL A C 1
ATOM 807 O O . VAL A 1 101 ? -1.893 -6.071 4.067 1.00 86.94 101 VAL A O 1
ATOM 810 N N . PRO A 1 102 ? -1.880 -4.609 2.361 1.00 83.50 102 PRO A N 1
ATOM 811 C CA . PRO A 1 102 ? -2.737 -3.653 3.062 1.00 83.50 102 PRO A CA 1
ATOM 812 C C . PRO A 1 102 ? -4.080 -4.247 3.467 1.00 83.50 102 PRO A C 1
ATOM 814 O O . PRO A 1 102 ? -4.498 -4.083 4.610 1.00 83.50 102 PRO A O 1
ATOM 817 N N . VAL A 1 103 ? -4.737 -5.000 2.577 1.00 86.31 103 VAL A N 1
ATOM 818 C CA . VAL A 1 103 ? -6.041 -5.617 2.867 1.00 86.31 103 VAL A CA 1
ATOM 819 C C . VAL A 1 103 ? -5.952 -6.586 4.048 1.00 86.31 103 VAL A C 1
ATOM 821 O O . VAL A 1 103 ? -6.825 -6.580 4.923 1.00 86.31 103 VAL A O 1
ATOM 824 N N . TYR A 1 104 ? -4.893 -7.396 4.113 1.00 89.25 104 TYR A N 1
ATOM 825 C CA . TYR A 1 104 ? -4.654 -8.292 5.241 1.00 89.25 104 TYR A CA 1
ATOM 826 C C . TYR A 1 104 ? -4.506 -7.521 6.562 1.00 89.25 104 TYR A C 1
ATOM 828 O O . TYR A 1 104 ? -5.165 -7.853 7.553 1.00 89.25 104 TYR A O 1
ATOM 836 N N . TYR A 1 105 ? -3.699 -6.457 6.574 1.00 86.56 105 TYR A N 1
ATOM 837 C CA . TYR A 1 105 ? -3.479 -5.650 7.775 1.00 86.56 105 TYR A CA 1
ATOM 838 C C . TYR A 1 105 ? -4.721 -4.865 8.202 1.00 86.56 105 TYR A C 1
ATOM 840 O O . TYR A 1 105 ? -5.026 -4.831 9.395 1.00 86.56 105 TYR A O 1
ATOM 848 N N . VAL A 1 106 ? -5.496 -4.323 7.256 1.00 85.88 106 VAL A N 1
ATOM 849 C CA . VAL A 1 106 ? -6.796 -3.697 7.542 1.00 85.88 106 VAL A CA 1
ATOM 850 C C . VAL A 1 106 ? -7.710 -4.688 8.260 1.00 85.88 106 VAL A C 1
ATOM 852 O O . VAL A 1 106 ? -8.266 -4.352 9.306 1.00 85.88 106 VAL A O 1
ATOM 855 N N . ARG A 1 107 ? -7.837 -5.930 7.767 1.00 86.50 107 ARG A N 1
ATOM 856 C CA . ARG A 1 107 ? -8.660 -6.961 8.428 1.00 86.50 107 ARG A CA 1
ATOM 857 C C . ARG A 1 107 ? -8.145 -7.291 9.824 1.00 86.50 107 ARG A C 1
ATOM 859 O O . ARG A 1 107 ? -8.928 -7.282 10.774 1.00 86.50 107 ARG A O 1
ATOM 866 N N . LYS A 1 108 ? -6.841 -7.548 9.956 1.00 87.75 108 LYS A N 1
ATOM 867 C CA . LYS A 1 108 ? -6.214 -7.890 11.238 1.00 87.75 108 LYS A CA 1
ATOM 868 C C . LYS A 1 108 ? -6.467 -6.806 12.287 1.00 87.75 108 LYS A C 1
ATOM 870 O O . LYS A 1 108 ? -6.967 -7.102 13.370 1.00 87.75 108 LYS A O 1
ATOM 875 N N . TRP A 1 109 ? -6.177 -5.552 11.953 1.00 87.38 109 TRP A N 1
ATOM 876 C CA . TRP A 1 109 ? -6.343 -4.438 12.882 1.00 87.38 109 TRP A CA 1
ATOM 877 C C . TRP A 1 109 ? -7.805 -4.076 13.133 1.00 87.38 109 TRP A C 1
ATOM 879 O O . TRP A 1 109 ? -8.126 -3.630 14.228 1.00 87.38 109 TRP A O 1
ATOM 889 N N . THR A 1 110 ? -8.710 -4.321 12.182 1.00 86.12 110 THR A N 1
ATOM 890 C CA . THR A 1 110 ? -10.155 -4.169 12.420 1.00 86.12 110 THR A CA 1
ATOM 891 C C . THR A 1 110 ? -10.647 -5.153 13.483 1.00 86.12 110 THR A C 1
ATOM 893 O O . THR A 1 110 ? -11.420 -4.780 14.363 1.00 86.12 110 THR A O 1
ATOM 896 N N . VAL A 1 111 ? -10.187 -6.409 13.446 1.00 86.62 111 VAL A N 1
ATOM 897 C CA . VAL A 1 111 ? -10.532 -7.408 14.472 1.00 86.62 111 VAL A CA 1
ATOM 898 C C . VAL A 1 111 ? -9.966 -7.010 15.836 1.00 86.62 111 VAL A C 1
ATOM 900 O O . VAL A 1 111 ? -10.674 -7.098 16.836 1.00 86.62 111 VAL A O 1
ATOM 903 N N . GLU A 1 112 ? -8.717 -6.546 15.879 1.00 85.19 112 GLU A N 1
ATOM 904 C CA . GLU A 1 112 ? -8.068 -6.048 17.100 1.00 85.19 112 GLU A CA 1
ATOM 905 C C . GLU A 1 112 ? -8.831 -4.853 17.693 1.00 85.19 112 GLU A C 1
ATOM 907 O O . GLU A 1 112 ? -9.186 -4.865 18.870 1.00 85.19 112 GLU A O 1
ATOM 912 N N . PHE A 1 113 ? -9.188 -3.878 16.854 1.00 84.75 113 PHE A N 1
ATOM 913 C CA . PHE A 1 113 ? -9.976 -2.710 17.240 1.00 84.75 113 PHE A CA 1
ATOM 914 C C . PHE A 1 113 ? -11.353 -3.094 17.798 1.00 84.75 113 PHE A C 1
ATOM 916 O O . PHE A 1 113 ? -11.764 -2.591 18.842 1.00 84.75 113 PHE A O 1
ATOM 923 N N . ASN A 1 114 ? -12.049 -4.037 17.156 1.00 82.94 114 ASN A N 1
ATOM 924 C CA . ASN A 1 114 ? -13.346 -4.516 17.634 1.00 82.94 114 ASN A CA 1
ATOM 925 C C . ASN A 1 114 ? -13.243 -5.261 18.972 1.00 82.94 114 ASN A C 1
ATOM 927 O O . ASN A 1 114 ? -14.147 -5.145 19.795 1.00 82.94 114 ASN A O 1
ATOM 931 N N . LYS A 1 115 ? -12.166 -6.022 19.207 1.00 83.25 115 LYS A N 1
ATOM 932 C CA . LYS A 1 115 ? -11.924 -6.680 20.503 1.00 83.25 115 LYS A CA 1
ATOM 933 C C . LYS A 1 115 ? -11.661 -5.658 21.609 1.00 83.25 115 LYS A C 1
ATOM 935 O O . LYS A 1 115 ? -12.254 -5.774 22.677 1.00 83.25 115 LYS A O 1
ATOM 940 N N . MET A 1 116 ? -10.856 -4.634 21.318 1.00 81.25 116 MET A N 1
ATOM 941 C CA . MET A 1 116 ? -10.588 -3.518 22.233 1.00 81.25 116 MET A CA 1
ATOM 942 C C . MET A 1 116 ? -11.868 -2.748 22.584 1.00 81.25 116 MET A C 1
ATOM 944 O O . MET A 1 116 ? -12.107 -2.468 23.752 1.00 81.25 116 MET A O 1
ATOM 948 N N . GLN A 1 117 ? -12.726 -2.450 21.602 1.00 76.88 117 GLN A N 1
ATOM 949 C CA . GLN A 1 117 ? -13.994 -1.753 21.858 1.00 76.88 117 GLN A CA 1
ATOM 950 C C . GLN A 1 1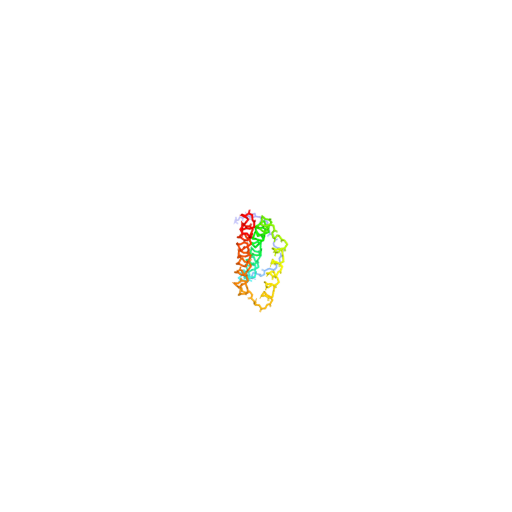17 ? -15.022 -2.598 22.616 1.00 76.88 117 GLN A C 1
ATOM 952 O O . GLN A 1 117 ? -15.813 -2.050 23.377 1.00 76.88 117 GLN A O 1
ATOM 957 N N . LYS A 1 118 ? -15.027 -3.920 22.416 1.00 77.00 118 LYS A N 1
ATOM 958 C CA . LYS A 1 118 ? -15.935 -4.840 23.117 1.00 77.00 118 LYS A CA 1
ATOM 959 C C . LYS A 1 118 ? -15.452 -5.227 24.520 1.00 77.00 118 LYS A C 1
ATOM 961 O O . LYS A 1 118 ? -16.114 -6.038 25.157 1.00 77.00 118 LYS A O 1
ATOM 966 N N . GLY A 1 119 ? -14.318 -4.691 24.986 1.00 59.50 119 GLY A N 1
ATOM 967 C CA . GLY A 1 119 ? -13.747 -5.038 26.291 1.00 59.50 119 GLY A CA 1
ATOM 968 C C . GLY A 1 119 ? -13.332 -6.509 26.407 1.00 59.50 119 GLY A C 1
ATOM 969 O O . GLY A 1 119 ? -13.336 -7.058 27.499 1.00 59.50 119 GLY A O 1
ATOM 970 N N . LEU A 1 120 ? -13.016 -7.165 25.283 1.00 59.72 120 LEU A N 1
ATOM 971 C CA . LEU A 1 120 ? -12.579 -8.570 25.226 1.00 59.72 120 LEU A CA 1
ATOM 972 C C . LEU A 1 120 ? -11.050 -8.709 25.380 1.00 59.72 120 LEU A C 1
ATOM 974 O O . LEU A 1 120 ? -10.440 -9.567 24.738 1.00 59.72 120 LEU A O 1
ATOM 978 N N . LEU A 1 121 ? -10.436 -7.832 26.179 1.00 52.72 121 LEU A N 1
ATOM 979 C CA . LEU A 1 121 ? -9.016 -7.847 26.539 1.00 52.72 121 LEU A CA 1
ATOM 980 C C . LEU A 1 121 ? -8.864 -7.932 28.053 1.00 52.72 121 LEU A C 1
ATOM 982 O O . LEU A 1 121 ? -9.562 -7.153 28.737 1.00 52.72 121 LEU A O 1
#

Foldseek 3Di:
DDDDDDDDDDDDDDDDDDDDPDDPPPVPPPCPPVVVVVVVVVVVVVCVVVLVVLLVLCVVLVNNVVSVVQLVVLVVVLVVLPVVDPPPVSVVVSVCSNRVVSVVVSVVSVVVSVCVVVVVD

pLDDT: mean 71.18, std 16.66, range [30.64, 89.5]

Sequence (121 aa):
MNRVINGNTFYLNSEIPRESDDNLDSSNMKPKDSKQTFLRTQLILAIIPTFITQIIAFYRIRKLANGIILELIIFGIDLIIQLSIKWPFGMVIALPITIGVPVYYVRKWTVEFNKMQKGLL

Secondary structure (DSSP, 8-state):
--------------------------TT--THHHHHHHHHHHHHHHHHHHHHHHHHHHHHTT-HHHHHHHHHHHHHHHHHHHHHS-TTHHHHHHHHHHHHHHHHHHHHHHHHHHHHHTT--